Protein AF-A0A2A5WZ94-F1 (afdb_monomer_lite)

Secondary structure (DSSP, 8-state):
-----------------------------GGGGTTPPSS-TTSHHHHHHHHHTTS-HHHHTT-EEESSTT--EEE--SSSEEEEE--TT--SBTTTB-SSTTTT-EEEEEHHHHHHHHHHHTTS-TTTT-SS---EE-TT---

Sequence (143 aa):
MKNFLIMISAIFYMAGCSAPTNNADSGMDMANMSGEPDGPHTSVEWQVWAYSTAAPEFIAGGATVYDGPGGNLLREGTNGWTCLPANPRGMSDPENGWVDAHEAMPACGDAEFFKWVTAYFAGTEPGVEMEKDGYAWMLHGDM

pLDDT: mean 84.84, std 18.86, range [42.84, 98.81]

Structure (mmCIF, N/CA/C/O backbone):
data_AF-A0A2A5WZ94-F1
#
_entry.id   AF-A0A2A5WZ94-F1
#
loop_
_atom_site.group_PDB
_atom_site.id
_atom_site.type_symbol
_atom_site.label_atom_id
_atom_site.label_alt_id
_atom_site.label_comp_id
_atom_site.label_asym_id
_atom_site.label_entity_id
_atom_site.label_seq_id
_atom_site.pdbx_PDB_ins_code
_atom_site.Cartn_x
_atom_site.Cartn_y
_atom_site.Cartn_z
_atom_site.occupancy
_atom_site.B_iso_or_equiv
_atom_site.auth_seq_id
_atom_site.auth_comp_id
_atom_site.auth_asym_id
_atom_site.auth_atom_id
_atom_site.pdbx_PDB_model_num
ATOM 1 N N . MET A 1 1 ? 43.392 -45.205 47.693 1.00 47.16 1 MET A N 1
ATOM 2 C CA . MET A 1 1 ? 43.913 -44.972 46.328 1.00 47.16 1 MET A CA 1
ATOM 3 C C . MET A 1 1 ? 42.777 -44.407 45.490 1.00 47.16 1 MET A C 1
ATOM 5 O O . MET A 1 1 ? 42.001 -45.153 44.919 1.00 47.16 1 MET A O 1
ATOM 9 N N . LYS A 1 2 ? 42.564 -43.096 45.568 1.00 52.91 2 LYS A N 1
ATOM 10 C CA . LYS A 1 2 ? 41.376 -42.415 45.039 1.00 52.91 2 LYS A CA 1
ATOM 11 C C . LYS A 1 2 ? 41.872 -41.073 44.513 1.00 52.91 2 LYS A C 1
ATOM 13 O O . LYS A 1 2 ? 41.670 -40.082 45.182 1.00 52.91 2 LYS A O 1
ATOM 18 N N . ASN A 1 3 ? 42.737 -41.134 43.494 1.00 50.44 3 ASN A N 1
ATOM 19 C CA . ASN A 1 3 ? 43.380 -40.010 42.790 1.00 50.44 3 ASN A CA 1
ATOM 20 C C . ASN A 1 3 ? 44.271 -40.540 41.645 1.00 50.44 3 ASN A C 1
ATOM 22 O O . ASN A 1 3 ? 45.448 -40.210 41.550 1.00 50.44 3 ASN A O 1
ATOM 26 N N . PHE A 1 4 ? 43.744 -41.416 40.790 1.00 53.50 4 PHE A N 1
ATOM 27 C CA . PHE A 1 4 ? 44.436 -41.766 39.550 1.00 53.50 4 PHE A CA 1
ATOM 28 C C . PHE A 1 4 ? 43.399 -42.093 38.481 1.00 53.50 4 PHE A C 1
ATOM 30 O O . PHE A 1 4 ? 42.482 -42.860 38.756 1.00 53.50 4 PHE A O 1
ATOM 37 N N . LEU A 1 5 ? 43.578 -41.507 37.297 1.00 46.25 5 LEU A N 1
ATOM 38 C CA . LEU A 1 5 ? 42.772 -41.656 36.075 1.00 46.25 5 LEU A CA 1
ATOM 39 C C . LEU A 1 5 ? 41.623 -40.650 35.898 1.00 46.25 5 LEU A C 1
ATOM 41 O O . LEU A 1 5 ? 40.519 -40.966 35.472 1.00 46.25 5 LEU A O 1
ATOM 45 N N . ILE A 1 6 ? 41.972 -39.381 36.111 1.00 53.41 6 ILE A N 1
ATOM 46 C CA . ILE A 1 6 ? 41.640 -38.311 35.162 1.00 53.41 6 ILE A CA 1
ATOM 47 C C . ILE A 1 6 ? 42.228 -38.731 33.801 1.00 53.41 6 ILE A C 1
ATOM 49 O O . ILE A 1 6 ? 43.447 -38.717 33.682 1.00 53.41 6 ILE A O 1
ATOM 53 N N . MET A 1 7 ? 41.405 -39.183 32.843 1.00 52.00 7 MET A N 1
ATOM 54 C CA . MET A 1 7 ? 41.675 -39.258 31.383 1.00 52.00 7 MET A CA 1
ATOM 55 C C . MET A 1 7 ? 40.650 -40.172 30.687 1.00 52.00 7 MET A C 1
ATOM 57 O O . MET A 1 7 ? 40.951 -41.287 30.281 1.00 52.00 7 MET A O 1
ATOM 61 N N . ILE A 1 8 ? 39.418 -39.695 30.537 1.00 53.62 8 ILE A N 1
ATOM 62 C CA . ILE A 1 8 ? 38.523 -40.114 29.445 1.00 53.62 8 ILE A CA 1
ATOM 63 C C . ILE A 1 8 ? 37.977 -38.793 28.892 1.00 53.62 8 ILE A C 1
ATOM 65 O O . ILE A 1 8 ? 36.947 -38.298 29.327 1.00 53.62 8 ILE A O 1
ATOM 69 N N . SER A 1 9 ? 38.855 -37.972 28.312 1.00 50.41 9 SER A N 1
ATOM 70 C CA . SER A 1 9 ? 39.079 -37.909 26.864 1.00 50.41 9 SER A CA 1
ATOM 71 C C . SER A 1 9 ? 37.755 -37.852 26.108 1.00 50.41 9 SER A C 1
ATOM 73 O O . SER A 1 9 ? 37.070 -38.849 25.893 1.00 50.41 9 SER A O 1
ATOM 75 N N . ALA A 1 10 ? 37.404 -36.612 25.786 1.00 56.78 10 ALA A N 1
ATOM 76 C CA . ALA A 1 10 ? 36.284 -36.215 24.971 1.00 56.78 10 ALA A CA 1
ATOM 77 C C . ALA A 1 10 ? 36.400 -36.813 23.565 1.00 56.78 10 ALA A C 1
ATOM 79 O O . ALA A 1 10 ? 37.374 -36.565 22.859 1.00 56.78 10 ALA A O 1
ATOM 80 N N . ILE A 1 11 ? 35.366 -37.534 23.143 1.00 58.06 11 ILE A N 1
ATOM 81 C CA . ILE A 1 11 ? 35.091 -37.794 21.730 1.00 58.06 11 ILE A CA 1
ATOM 82 C C . ILE A 1 11 ? 33.617 -37.444 21.519 1.00 58.06 11 ILE A C 1
ATOM 84 O O . ILE A 1 11 ? 32.734 -38.298 21.525 1.00 58.06 11 ILE A O 1
ATOM 88 N N . PHE A 1 12 ? 33.347 -36.142 21.406 1.00 53.72 12 PHE A N 1
ATOM 89 C CA . PHE A 1 12 ? 32.120 -35.654 20.788 1.00 53.72 12 PHE A CA 1
ATOM 90 C C . PHE A 1 12 ? 32.279 -35.861 19.279 1.00 53.72 12 PHE A C 1
ATOM 92 O O . PHE A 1 12 ? 33.089 -35.197 18.634 1.00 53.72 12 PHE A O 1
ATOM 99 N N . TYR A 1 13 ? 31.541 -36.826 18.732 1.00 47.88 13 TYR A N 1
ATOM 100 C CA . TYR A 1 13 ? 31.427 -37.037 17.294 1.00 47.88 13 TYR A CA 1
ATOM 101 C C . TYR A 1 13 ? 30.707 -35.835 16.673 1.00 47.88 13 TYR A C 1
ATOM 103 O O . TYR A 1 13 ? 29.482 -35.739 16.706 1.00 47.88 13 TYR A O 1
ATOM 111 N N . MET A 1 14 ? 31.478 -34.910 16.103 1.00 58.41 14 MET A N 1
ATOM 112 C CA . MET A 1 14 ? 30.976 -33.919 15.156 1.00 58.41 14 MET A CA 1
ATOM 113 C C . MET A 1 14 ? 30.646 -34.649 13.851 1.00 58.41 14 MET A C 1
ATOM 115 O O . MET A 1 14 ? 31.506 -34.817 12.989 1.00 58.41 14 MET A O 1
ATOM 119 N N . ALA A 1 15 ? 29.401 -35.100 13.705 1.00 57.06 15 ALA A N 1
ATOM 120 C CA . ALA A 1 15 ? 28.843 -35.428 12.399 1.00 57.06 15 ALA A CA 1
ATOM 121 C C . ALA A 1 15 ? 28.565 -34.109 11.661 1.00 57.06 15 ALA A C 1
ATOM 123 O O . ALA A 1 15 ? 27.447 -33.600 11.652 1.00 57.06 15 ALA A O 1
ATOM 124 N N . GLY A 1 16 ? 29.619 -33.509 11.106 1.00 51.50 16 GLY A N 1
ATOM 125 C CA . GLY A 1 16 ? 29.474 -32.435 10.133 1.00 51.50 16 GLY A CA 1
ATOM 126 C C . GLY A 1 16 ? 28.897 -33.013 8.845 1.00 51.50 16 GLY A C 1
ATOM 127 O O . GLY A 1 16 ? 29.461 -33.951 8.283 1.00 51.50 16 GLY A O 1
ATOM 128 N N . CYS A 1 17 ? 27.778 -32.463 8.374 1.00 52.97 17 CYS A N 1
ATOM 129 C CA . CYS A 1 17 ? 27.315 -32.696 7.013 1.00 52.97 17 CYS A CA 1
ATOM 130 C C . CYS A 1 17 ? 28.379 -32.163 6.046 1.00 52.97 17 CYS A C 1
ATOM 132 O O . CYS A 1 17 ? 28.538 -30.953 5.896 1.00 52.97 17 CYS A O 1
ATOM 134 N N . SER A 1 18 ? 29.106 -33.054 5.377 1.00 59.88 18 SER A N 1
ATOM 135 C CA . SER A 1 18 ? 29.835 -32.708 4.162 1.00 59.88 18 SER A CA 1
ATOM 136 C C . SER A 1 18 ? 28.811 -32.398 3.072 1.00 59.88 18 SER A C 1
ATOM 138 O O . SER A 1 18 ? 28.268 -33.312 2.451 1.00 59.88 18 SER A O 1
ATOM 140 N N . ALA A 1 19 ? 28.517 -31.112 2.873 1.00 55.94 19 ALA A N 1
ATOM 141 C CA . ALA A 1 19 ? 27.847 -30.647 1.668 1.00 55.94 19 ALA A CA 1
ATOM 142 C C . ALA A 1 19 ? 28.745 -30.982 0.459 1.00 55.94 19 ALA A C 1
ATOM 144 O O . ALA A 1 19 ? 29.945 -30.692 0.502 1.00 55.94 19 ALA A O 1
ATOM 145 N N . PRO A 1 20 ? 28.220 -31.620 -0.599 1.00 51.78 20 PRO A N 1
ATOM 146 C CA . PRO A 1 20 ? 29.003 -31.894 -1.793 1.00 51.78 20 PRO A CA 1
ATOM 147 C C . PRO A 1 20 ? 29.362 -30.574 -2.485 1.00 51.78 20 PRO A C 1
ATOM 149 O O . PRO A 1 20 ? 28.491 -29.836 -2.937 1.00 51.78 20 PRO A O 1
ATOM 152 N N . THR A 1 21 ? 30.659 -30.287 -2.591 1.00 52.03 21 THR A N 1
ATOM 153 C CA . THR A 1 21 ? 31.198 -29.201 -3.415 1.00 52.03 21 THR A CA 1
ATOM 154 C C . THR A 1 21 ? 31.191 -29.633 -4.877 1.00 52.03 21 THR A C 1
ATOM 156 O O . THR A 1 21 ? 32.227 -29.985 -5.442 1.00 52.03 21 THR A O 1
ATOM 159 N N . ASN A 1 22 ? 30.013 -29.633 -5.489 1.00 52.94 22 ASN A N 1
ATOM 160 C CA . ASN A 1 22 ? 29.902 -29.678 -6.936 1.00 52.94 22 ASN A CA 1
ATOM 161 C C . ASN A 1 22 ? 29.624 -28.252 -7.397 1.00 52.94 22 ASN A C 1
ATOM 163 O O . ASN A 1 22 ? 28.488 -27.790 -7.359 1.00 52.94 22 ASN A O 1
ATOM 167 N N . ASN A 1 23 ? 30.691 -27.563 -7.808 1.00 55.22 23 ASN A N 1
ATOM 168 C CA . ASN A 1 23 ? 30.594 -26.367 -8.632 1.00 55.22 23 ASN A CA 1
ATOM 169 C C . ASN A 1 23 ? 29.958 -26.772 -9.965 1.00 55.22 23 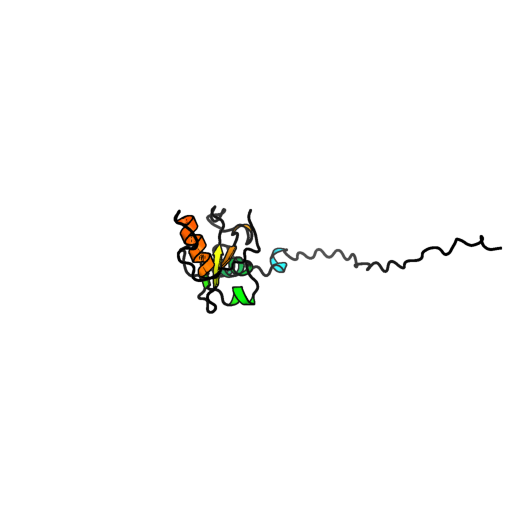ASN A C 1
ATOM 171 O O . ASN A 1 23 ? 30.650 -27.143 -10.912 1.00 55.22 23 ASN A O 1
ATOM 175 N N . ALA A 1 24 ? 28.634 -26.735 -10.013 1.00 46.03 24 ALA A N 1
ATOM 176 C CA . ALA A 1 24 ? 27.937 -26.356 -11.218 1.00 46.03 24 ALA A CA 1
ATOM 177 C C . ALA A 1 24 ? 27.628 -24.873 -11.047 1.00 46.03 24 ALA A C 1
ATOM 179 O O . ALA A 1 24 ? 27.002 -24.473 -10.069 1.00 46.03 24 ALA A O 1
ATOM 180 N N . ASP A 1 25 ? 28.130 -24.084 -11.985 1.00 52.31 25 ASP A N 1
ATOM 181 C CA . ASP A 1 25 ? 27.633 -22.761 -12.323 1.00 52.31 25 ASP A CA 1
ATOM 182 C C . ASP A 1 25 ? 26.137 -22.892 -12.650 1.00 52.31 25 ASP A C 1
ATOM 184 O O . ASP A 1 25 ? 25.725 -23.052 -13.797 1.00 52.31 25 ASP A O 1
ATOM 188 N N . SER A 1 26 ? 25.308 -22.990 -11.612 1.00 47.31 26 SER A N 1
ATOM 189 C CA . SER A 1 26 ? 23.879 -22.813 -11.743 1.00 47.31 26 SER A CA 1
ATOM 190 C C . SER A 1 26 ? 23.687 -21.313 -11.808 1.00 47.31 26 SER A C 1
ATOM 192 O O . SER A 1 26 ? 23.570 -20.665 -10.768 1.00 47.31 26 SER A O 1
ATOM 194 N N . GLY A 1 27 ? 23.644 -20.779 -13.026 1.00 49.72 27 GLY A N 1
ATOM 195 C CA . GLY A 1 27 ? 22.975 -19.519 -13.334 1.00 49.72 27 GLY A CA 1
ATOM 196 C C . GLY A 1 27 ? 21.482 -19.602 -12.996 1.00 49.72 27 GLY A C 1
ATOM 197 O O . GLY A 1 27 ? 20.633 -19.435 -13.862 1.00 49.72 27 GLY A O 1
ATOM 198 N N . MET A 1 28 ? 21.159 -19.942 -11.746 1.00 42.84 28 MET A N 1
ATOM 199 C CA . MET A 1 28 ? 19.892 -19.609 -11.133 1.00 42.84 28 MET A CA 1
ATOM 200 C C . MET A 1 28 ? 19.996 -18.131 -10.828 1.00 42.84 28 MET A C 1
ATOM 202 O O . MET A 1 28 ? 20.640 -17.719 -9.864 1.00 42.84 28 MET A O 1
ATOM 206 N N . ASP A 1 29 ? 19.405 -17.361 -11.727 1.00 45.88 29 ASP A N 1
ATOM 207 C CA . ASP A 1 29 ? 19.068 -15.975 -11.497 1.00 45.88 29 ASP A CA 1
ATOM 208 C C . ASP A 1 29 ? 18.438 -15.859 -10.102 1.00 45.88 29 ASP A C 1
ATOM 210 O O . ASP A 1 29 ? 17.458 -16.546 -9.798 1.00 45.88 29 ASP A O 1
ATOM 214 N N . MET A 1 30 ? 19.040 -15.061 -9.220 1.00 47.28 30 MET A N 1
ATOM 215 C CA . MET A 1 30 ? 18.562 -14.887 -7.842 1.00 47.28 30 MET A CA 1
ATOM 216 C C . MET A 1 30 ? 17.132 -14.315 -7.819 1.00 47.28 30 MET A C 1
ATOM 218 O O . MET A 1 30 ? 16.424 -14.502 -6.831 1.00 47.28 30 MET A O 1
ATOM 222 N N . ALA A 1 31 ? 16.695 -13.705 -8.929 1.00 48.91 31 ALA A N 1
ATOM 223 C CA . ALA A 1 31 ? 15.320 -13.282 -9.186 1.00 48.91 31 ALA A CA 1
ATOM 224 C C . ALA A 1 31 ? 14.310 -14.450 -9.197 1.00 48.91 31 ALA A C 1
ATOM 226 O O . ALA A 1 31 ? 13.158 -14.283 -8.823 1.00 48.91 31 ALA A O 1
ATOM 227 N N . ASN A 1 32 ? 14.725 -15.672 -9.547 1.00 48.00 32 ASN A N 1
ATOM 228 C CA . ASN A 1 32 ? 13.805 -16.811 -9.666 1.00 48.00 32 ASN A CA 1
ATOM 229 C C . ASN A 1 32 ? 13.619 -17.592 -8.344 1.00 48.00 32 ASN A C 1
ATOM 231 O O . ASN A 1 32 ? 12.844 -18.545 -8.279 1.00 48.00 32 ASN A O 1
ATOM 235 N N . MET A 1 33 ? 14.323 -17.218 -7.265 1.00 53.84 33 MET A N 1
ATOM 236 C CA . MET A 1 33 ? 14.105 -17.803 -5.928 1.00 53.84 33 MET A CA 1
ATOM 237 C C . MET A 1 33 ? 13.103 -17.008 -5.075 1.00 53.84 33 MET A C 1
ATOM 239 O O . MET A 1 33 ? 12.601 -17.548 -4.089 1.00 53.84 33 MET A O 1
ATOM 243 N N . SER A 1 34 ? 12.809 -15.751 -5.431 1.00 67.06 34 SER A N 1
ATOM 244 C CA . SER A 1 34 ? 11.880 -14.866 -4.704 1.00 67.06 34 SER A CA 1
ATOM 245 C C . SER A 1 34 ? 10.412 -15.067 -5.099 1.00 67.06 34 SER A C 1
ATOM 247 O O . SER A 1 34 ? 9.520 -14.624 -4.377 1.00 67.06 34 SER A O 1
ATOM 249 N N . GLY A 1 35 ? 10.150 -15.746 -6.223 1.00 85.94 35 GLY A N 1
ATOM 250 C CA . GLY A 1 35 ? 8.812 -15.840 -6.811 1.00 85.94 35 GLY A CA 1
ATOM 251 C C . GLY A 1 35 ? 8.349 -14.537 -7.468 1.00 85.94 35 GLY A C 1
ATOM 252 O O . GLY A 1 35 ? 7.145 -14.350 -7.631 1.00 85.94 35 GLY A O 1
ATOM 253 N N . GLU A 1 36 ? 9.285 -13.644 -7.794 1.00 94.00 36 GLU A N 1
ATOM 254 C CA . GLU A 1 36 ? 9.043 -12.402 -8.525 1.00 94.00 36 GLU A CA 1
ATOM 255 C C . GLU A 1 36 ? 8.582 -12.677 -9.965 1.00 94.00 36 GLU A C 1
ATOM 257 O O . GLU A 1 36 ? 9.177 -13.522 -10.638 1.00 94.00 36 GLU A O 1
ATOM 262 N N . PRO A 1 37 ? 7.513 -12.017 -10.446 1.00 94.56 37 PRO A N 1
ATOM 263 C CA . PRO A 1 37 ? 7.048 -12.177 -11.816 1.00 94.56 37 PRO A CA 1
ATOM 264 C C . PRO A 1 37 ? 7.958 -11.445 -12.808 1.00 94.56 37 PRO A C 1
ATOM 266 O O . PRO A 1 37 ? 8.458 -10.355 -12.533 1.00 94.56 37 PRO A O 1
ATOM 269 N N . ASP A 1 38 ? 8.100 -12.017 -14.003 1.00 91.12 38 ASP A N 1
ATOM 270 C CA . ASP A 1 38 ? 8.803 -11.376 -15.113 1.00 91.12 38 ASP A CA 1
ATOM 271 C C . ASP A 1 38 ? 8.058 -10.113 -15.583 1.00 91.12 38 ASP A C 1
ATOM 273 O O . ASP A 1 38 ? 6.837 -10.115 -15.751 1.00 91.12 38 ASP A O 1
ATOM 277 N N . GLY A 1 39 ? 8.797 -9.048 -15.903 1.00 88.38 39 GLY A N 1
ATOM 278 C CA . GLY A 1 39 ? 8.245 -7.845 -16.533 1.00 88.38 39 GLY A CA 1
ATOM 279 C C . GLY A 1 39 ? 8.657 -6.545 -15.843 1.00 88.38 39 GLY A C 1
ATOM 280 O O . GLY A 1 39 ? 9.473 -6.553 -14.927 1.00 88.38 39 GLY A O 1
ATOM 281 N N . PRO A 1 40 ? 8.135 -5.393 -16.303 1.00 93.12 40 PRO A N 1
ATOM 282 C CA . PRO A 1 40 ? 8.483 -4.107 -15.714 1.00 93.12 40 PRO A CA 1
ATOM 283 C C . PRO A 1 40 ? 7.816 -3.932 -14.345 1.00 93.12 40 PRO A C 1
ATOM 285 O O . PRO A 1 40 ? 6.666 -4.336 -14.150 1.00 93.12 40 PRO A O 1
ATOM 288 N N . HIS A 1 41 ? 8.482 -3.236 -13.423 1.00 95.62 41 HIS A N 1
ATOM 289 C CA . HIS A 1 41 ? 7.961 -2.979 -12.071 1.00 95.62 41 HIS A CA 1
ATOM 290 C C . HIS A 1 41 ? 6.844 -1.913 -12.060 1.00 95.62 41 HIS A C 1
ATOM 292 O O . HIS A 1 41 ? 6.208 -1.631 -11.041 1.00 95.62 41 HIS A O 1
ATOM 298 N N . THR A 1 42 ? 6.548 -1.341 -13.229 1.00 94.44 42 THR A N 1
ATOM 299 C CA . THR A 1 42 ? 5.348 -0.541 -13.508 1.00 94.44 42 THR A CA 1
ATOM 300 C C . THR A 1 42 ? 4.130 -1.387 -13.887 1.00 94.44 42 THR A C 1
ATOM 302 O O . THR A 1 42 ? 3.026 -0.853 -13.986 1.00 94.44 42 THR A O 1
ATOM 305 N N . SER A 1 43 ? 4.293 -2.693 -14.123 1.00 95.94 43 SER A N 1
ATOM 306 C CA . SER A 1 43 ? 3.179 -3.572 -14.482 1.00 95.94 43 SER A CA 1
ATOM 307 C C . SER A 1 43 ? 2.268 -3.861 -13.289 1.00 95.94 43 SER A C 1
ATOM 309 O O . SER A 1 43 ? 2.715 -3.986 -12.150 1.00 95.94 43 SER A O 1
ATOM 311 N N . VAL A 1 44 ? 0.974 -4.041 -13.573 1.00 97.31 44 VAL A N 1
ATOM 312 C CA . VAL A 1 44 ? -0.028 -4.437 -12.570 1.00 97.31 44 VAL A CA 1
ATOM 313 C C . VAL A 1 44 ? 0.360 -5.754 -11.896 1.00 97.31 44 VAL A C 1
ATOM 315 O O . VAL A 1 44 ? 0.221 -5.882 -10.687 1.00 97.31 44 VAL A O 1
ATOM 318 N N . GLU A 1 45 ? 0.857 -6.727 -12.664 1.00 97.62 45 GLU A N 1
ATOM 319 C CA . GLU A 1 45 ? 1.250 -8.041 -12.149 1.00 97.62 45 GLU A CA 1
ATOM 320 C C . GLU A 1 45 ? 2.380 -7.931 -11.123 1.00 97.62 45 GLU A C 1
ATOM 322 O O . GLU A 1 45 ? 2.232 -8.416 -9.997 1.00 97.62 45 GLU A O 1
ATOM 327 N N . TRP A 1 46 ? 3.457 -7.221 -11.473 1.00 97.62 46 TRP A N 1
ATOM 328 C CA . TRP A 1 46 ? 4.576 -7.012 -10.562 1.00 97.62 46 TRP A CA 1
ATOM 329 C C . TRP A 1 46 ? 4.161 -6.215 -9.327 1.00 97.62 46 TRP A C 1
ATOM 331 O O . TRP A 1 46 ? 4.462 -6.620 -8.210 1.00 97.62 46 TRP A O 1
ATOM 341 N N . GLN A 1 47 ? 3.407 -5.126 -9.494 1.00 98.06 47 GLN A N 1
ATOM 342 C CA . GLN A 1 47 ? 2.961 -4.295 -8.371 1.00 98.06 47 GLN A CA 1
ATOM 343 C C . GLN A 1 47 ? 2.048 -5.059 -7.411 1.00 98.06 47 GLN A C 1
ATOM 345 O O . GLN A 1 47 ? 2.217 -4.981 -6.195 1.00 98.06 47 GLN A O 1
ATOM 350 N N . VAL A 1 48 ? 1.107 -5.847 -7.939 1.00 98.44 48 VAL A N 1
ATOM 351 C CA . VAL A 1 48 ? 0.242 -6.693 -7.111 1.00 98.44 48 VAL A CA 1
ATOM 352 C C . VAL A 1 48 ? 1.061 -7.713 -6.335 1.00 98.44 48 VAL A C 1
ATOM 354 O O . VAL A 1 48 ? 0.815 -7.875 -5.137 1.00 98.44 48 VAL A O 1
ATOM 357 N N . TRP A 1 49 ? 2.028 -8.371 -6.977 1.00 97.94 49 TRP A N 1
ATOM 358 C CA . TRP A 1 49 ? 2.947 -9.282 -6.299 1.00 97.94 49 TRP A CA 1
ATOM 359 C C . TRP A 1 49 ? 3.740 -8.553 -5.208 1.00 97.94 49 TRP A C 1
ATOM 361 O O . TRP A 1 49 ? 3.595 -8.882 -4.028 1.00 97.94 49 TRP A O 1
ATOM 371 N N . ALA A 1 50 ? 4.487 -7.512 -5.577 1.00 97.38 50 ALA A N 1
ATOM 372 C CA . ALA A 1 50 ? 5.386 -6.782 -4.694 1.00 97.38 50 ALA A CA 1
ATOM 373 C C . ALA A 1 50 ? 4.647 -6.240 -3.468 1.00 97.38 50 ALA A C 1
ATOM 375 O O . ALA A 1 50 ? 5.071 -6.468 -2.338 1.00 97.38 50 ALA A O 1
ATOM 376 N N . TYR A 1 51 ? 3.490 -5.597 -3.645 1.00 98.25 51 TYR A N 1
ATOM 377 C CA . TYR A 1 51 ? 2.768 -5.014 -2.512 1.00 98.25 51 TYR A CA 1
ATOM 378 C C . TYR A 1 51 ? 2.125 -6.076 -1.622 1.00 98.25 51 TYR A C 1
ATOM 380 O O . TYR A 1 51 ? 2.060 -5.901 -0.406 1.00 98.25 51 TYR A O 1
ATOM 388 N N . SER A 1 52 ? 1.710 -7.203 -2.206 1.00 98.00 52 SER A N 1
ATOM 389 C CA . SER A 1 52 ? 1.179 -8.341 -1.450 1.00 98.00 52 SER A CA 1
ATOM 390 C C . SER A 1 52 ? 2.247 -9.002 -0.576 1.00 98.00 52 SER A C 1
ATOM 392 O O . SER A 1 52 ? 1.923 -9.475 0.512 1.00 98.00 52 SER A O 1
ATOM 394 N N . THR A 1 53 ? 3.522 -8.985 -0.983 1.00 96.88 53 THR A N 1
ATOM 395 C CA . THR A 1 53 ? 4.611 -9.590 -0.191 1.00 96.88 53 THR A CA 1
ATOM 396 C C . THR A 1 53 ? 4.843 -8.911 1.171 1.00 96.88 53 THR A C 1
ATOM 398 O O . THR A 1 53 ? 5.536 -9.462 2.025 1.00 96.88 53 THR A O 1
ATOM 401 N N . ALA A 1 54 ? 4.223 -7.752 1.438 1.00 97.12 54 ALA A N 1
ATOM 402 C CA . ALA A 1 54 ? 4.267 -7.103 2.748 1.00 97.12 54 ALA A CA 1
ATOM 403 C C . ALA A 1 54 ? 3.598 -7.916 3.870 1.00 97.12 54 ALA A C 1
ATOM 405 O O . ALA A 1 54 ? 3.945 -7.704 5.034 1.00 97.12 54 ALA A O 1
ATOM 406 N N . ALA A 1 55 ? 2.656 -8.812 3.545 1.00 97.88 55 ALA A N 1
ATOM 407 C CA . ALA A 1 55 ? 1.890 -9.604 4.506 1.00 97.88 55 ALA A CA 1
ATOM 408 C C . ALA A 1 55 ? 1.894 -11.107 4.178 1.00 97.88 55 ALA A C 1
ATOM 410 O O . ALA A 1 55 ? 2.120 -11.503 3.036 1.00 97.88 55 ALA A O 1
ATOM 411 N N . PRO A 1 56 ? 1.582 -11.974 5.160 1.00 96.81 56 PRO A N 1
ATOM 412 C CA . PRO A 1 56 ? 1.350 -13.391 4.901 1.00 96.81 56 PRO A CA 1
ATOM 413 C C . PRO A 1 56 ? 0.204 -13.632 3.908 1.00 96.81 56 PRO A C 1
ATOM 415 O O . PRO A 1 56 ? -0.792 -12.907 3.906 1.00 96.81 56 PRO A O 1
ATOM 418 N N . GLU A 1 57 ? 0.290 -14.728 3.154 1.00 96.44 57 GLU A N 1
ATOM 419 C CA . GLU A 1 57 ? -0.649 -15.065 2.072 1.00 96.44 57 GLU A CA 1
ATOM 420 C C . GLU A 1 57 ? -2.128 -15.075 2.497 1.00 96.44 57 GLU A C 1
ATOM 422 O O . GLU A 1 57 ? -2.992 -14.611 1.762 1.00 96.44 57 GLU A O 1
ATOM 427 N N . PHE A 1 58 ? -2.447 -15.533 3.713 1.00 96.31 58 PHE A N 1
ATOM 428 C CA . PHE A 1 58 ? -3.836 -15.564 4.195 1.00 96.31 58 PHE A CA 1
ATOM 429 C C . PHE A 1 58 ? -4.456 -14.165 4.391 1.00 96.31 58 PHE A C 1
ATOM 431 O O . PHE A 1 58 ? -5.678 -14.048 4.495 1.00 96.31 58 PHE A O 1
ATOM 438 N N . ILE A 1 59 ? -3.630 -13.114 4.447 1.00 98.00 59 ILE A N 1
ATOM 439 C CA . ILE A 1 59 ? -4.049 -11.708 4.410 1.00 98.00 59 ILE A CA 1
ATOM 440 C C . ILE A 1 59 ? -3.910 -11.176 2.988 1.00 98.00 59 ILE A C 1
ATOM 442 O O . ILE A 1 59 ? -4.888 -10.701 2.411 1.00 98.00 59 ILE A O 1
ATOM 446 N N . ALA A 1 60 ? -2.710 -11.268 2.416 1.00 98.00 60 ALA A N 1
ATOM 447 C CA . ALA A 1 60 ? -2.388 -10.609 1.160 1.00 98.00 60 ALA A CA 1
ATOM 448 C C . ALA A 1 60 ? -3.193 -11.158 -0.027 1.00 98.00 60 ALA A C 1
ATOM 450 O O . ALA A 1 60 ? -3.666 -10.379 -0.852 1.00 98.00 60 ALA A O 1
ATOM 451 N N . GLY A 1 61 ? -3.437 -12.472 -0.079 1.00 98.12 61 GLY A N 1
ATOM 452 C CA . GLY A 1 61 ? -4.156 -13.124 -1.178 1.00 98.12 61 GLY A CA 1
ATOM 453 C C . GLY A 1 61 ? -5.614 -12.670 -1.329 1.00 98.12 61 GLY A C 1
ATOM 454 O O . GLY A 1 61 ? -6.174 -12.749 -2.420 1.00 98.12 61 GLY A O 1
ATOM 455 N N . GLY A 1 62 ? -6.225 -12.151 -0.258 1.00 98.31 62 GLY A N 1
ATOM 456 C CA . GLY A 1 62 ? -7.575 -11.575 -0.276 1.00 98.31 62 GLY A CA 1
ATOM 457 C C . GLY A 1 62 ? -7.617 -10.047 -0.211 1.00 98.31 62 GLY A C 1
ATOM 458 O O . GLY A 1 62 ? -8.717 -9.491 -0.197 1.00 98.31 62 GLY A O 1
ATOM 459 N N . ALA A 1 63 ? -6.466 -9.375 -0.136 1.00 98.75 63 ALA A N 1
ATOM 460 C CA . ALA A 1 63 ? -6.393 -7.932 0.043 1.00 98.75 63 ALA A CA 1
ATOM 461 C C . ALA A 1 63 ? -6.655 -7.175 -1.265 1.00 98.75 63 ALA A C 1
ATOM 463 O O . ALA A 1 63 ? -6.243 -7.594 -2.355 1.00 98.75 63 ALA A O 1
ATOM 464 N N . THR A 1 64 ? -7.295 -6.018 -1.127 1.00 98.81 64 THR A N 1
ATOM 465 C CA . THR A 1 64 ? -7.373 -5.010 -2.184 1.00 98.81 64 THR A CA 1
ATOM 466 C C . THR A 1 64 ? -5.980 -4.432 -2.405 1.00 98.81 64 THR A C 1
ATOM 468 O O . THR A 1 64 ? -5.247 -4.220 -1.442 1.00 98.81 64 THR A O 1
ATOM 471 N N . VAL A 1 65 ? -5.595 -4.164 -3.650 1.00 98.81 65 VAL A N 1
ATOM 472 C CA . VAL A 1 65 ? -4.273 -3.601 -3.959 1.00 98.81 65 VAL A CA 1
ATOM 473 C C . VAL A 1 65 ? -4.410 -2.327 -4.780 1.00 98.81 65 VAL A C 1
ATOM 475 O O . VAL A 1 65 ? -5.146 -2.317 -5.768 1.00 98.81 65 VAL A O 1
ATOM 478 N N . TYR A 1 66 ? -3.686 -1.279 -4.383 1.00 98.62 66 TYR A N 1
ATOM 479 C CA . TYR A 1 66 ? -3.600 0.000 -5.095 1.00 98.62 66 TYR A CA 1
ATOM 480 C C . TYR A 1 66 ? -2.162 0.301 -5.529 1.00 98.62 66 TYR A C 1
ATOM 482 O O . TYR A 1 66 ? -1.217 -0.123 -4.865 1.00 98.62 66 TYR A O 1
ATOM 490 N N . ASP A 1 67 ? -2.002 1.077 -6.605 1.00 97.00 67 ASP A N 1
ATOM 491 C CA . ASP A 1 67 ? -0.689 1.551 -7.088 1.00 97.00 67 ASP A CA 1
ATOM 492 C C . ASP A 1 67 ? -0.071 2.665 -6.219 1.00 97.00 67 ASP A C 1
ATOM 494 O O . ASP A 1 67 ? 1.080 3.052 -6.414 1.00 97.00 67 ASP A O 1
ATOM 498 N N . GLY A 1 68 ? -0.810 3.152 -5.220 1.00 95.38 68 GLY A N 1
ATOM 499 C CA . GLY A 1 68 ? -0.349 4.138 -4.251 1.00 95.38 68 GLY A CA 1
ATOM 500 C C . GLY A 1 68 ? -1.464 4.640 -3.328 1.00 95.38 68 GLY A C 1
ATOM 501 O O . GLY A 1 68 ? -2.639 4.304 -3.516 1.00 95.38 68 GLY A O 1
ATOM 502 N N . PRO A 1 69 ? -1.132 5.474 -2.327 1.00 91.06 69 PRO A N 1
ATOM 503 C CA . PRO A 1 69 ? -2.125 6.148 -1.492 1.00 91.06 69 PRO A CA 1
ATOM 504 C C . PRO A 1 69 ? -3.051 7.044 -2.332 1.00 91.06 69 PRO A C 1
ATOM 506 O O . PRO A 1 69 ? -2.616 8.041 -2.902 1.00 91.06 69 PRO A O 1
ATOM 509 N N . GLY A 1 70 ? -4.338 6.688 -2.415 1.00 88.88 70 GLY A N 1
ATOM 510 C CA . GLY A 1 70 ? -5.309 7.384 -3.275 1.00 88.88 70 GLY A CA 1
ATOM 511 C C . GLY A 1 70 ? -5.129 7.121 -4.776 1.00 88.88 70 GLY A C 1
ATOM 512 O O . GLY A 1 70 ? -5.681 7.859 -5.591 1.00 88.88 70 GLY A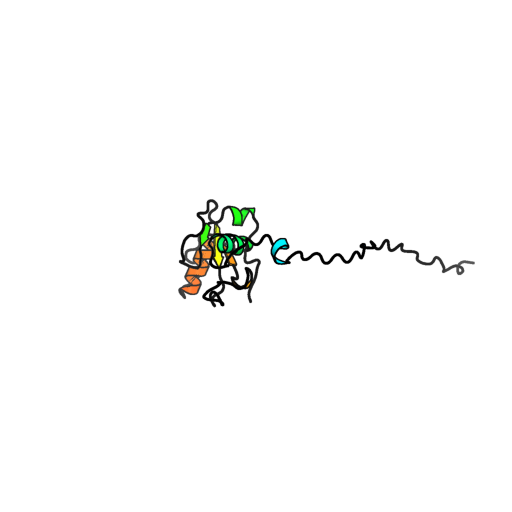 O 1
ATOM 513 N N . GLY A 1 71 ? -4.345 6.101 -5.126 1.00 94.00 71 GLY A N 1
ATOM 514 C CA . GLY A 1 71 ? -4.048 5.701 -6.493 1.00 94.00 71 GLY A CA 1
ATOM 515 C C . GLY A 1 71 ? -5.121 4.820 -7.143 1.00 94.00 71 GLY A C 1
ATOM 516 O O . GLY A 1 71 ? -6.247 4.690 -6.651 1.00 94.00 71 GLY A O 1
ATOM 517 N N . ASN A 1 72 ? -4.776 4.210 -8.274 1.00 97.94 72 ASN A N 1
ATOM 518 C CA . ASN A 1 72 ? -5.667 3.339 -9.028 1.00 97.94 72 ASN A CA 1
ATOM 519 C C . ASN A 1 72 ? -5.766 1.951 -8.396 1.00 97.94 72 ASN A C 1
ATOM 521 O O . ASN A 1 72 ? -4.810 1.418 -7.830 1.00 97.94 72 ASN A O 1
ATOM 525 N N . LEU A 1 73 ? -6.944 1.345 -8.541 1.00 98.56 73 LEU A N 1
ATOM 526 C CA . LEU A 1 73 ? -7.183 -0.035 -8.143 1.00 98.56 73 LEU A CA 1
ATOM 527 C C . LEU A 1 73 ? -6.440 -0.990 -9.087 1.00 98.56 73 LEU A C 1
ATOM 529 O O . LEU A 1 73 ? -6.699 -0.993 -10.290 1.00 98.56 73 LEU A O 1
ATOM 533 N N . LEU A 1 74 ? -5.572 -1.829 -8.524 1.00 98.69 74 LEU A N 1
ATOM 534 C CA . LEU A 1 74 ? -4.841 -2.875 -9.244 1.00 98.69 74 LEU A CA 1
ATOM 535 C C . LEU A 1 74 ? -5.510 -4.245 -9.103 1.00 98.69 74 LEU A C 1
ATOM 537 O O . LEU A 1 74 ? -5.568 -5.017 -10.060 1.00 98.69 74 LEU A O 1
ATOM 541 N N . ARG A 1 75 ? -6.037 -4.544 -7.909 1.00 98.62 75 ARG A N 1
ATOM 542 C CA . ARG A 1 75 ? -6.779 -5.777 -7.618 1.00 98.62 75 ARG A CA 1
ATOM 543 C C . ARG A 1 75 ? -7.890 -5.508 -6.613 1.00 98.62 75 ARG A C 1
ATOM 545 O O . ARG A 1 75 ? -7.635 -4.951 -5.549 1.00 98.62 75 ARG A O 1
ATOM 552 N N . GLU A 1 76 ? -9.104 -5.949 -6.926 1.00 98.62 76 GLU A N 1
ATOM 553 C CA . GLU A 1 76 ? -10.228 -5.934 -5.986 1.00 98.62 76 GLU A CA 1
ATOM 554 C C . GLU A 1 76 ? -10.056 -7.027 -4.919 1.00 98.62 76 GLU A C 1
ATOM 556 O O . GLU A 1 76 ? -9.785 -8.186 -5.242 1.00 98.62 76 GLU A O 1
ATOM 561 N N . GLY A 1 77 ? -10.180 -6.649 -3.645 1.00 98.19 77 GLY A N 1
ATOM 562 C CA . GLY A 1 77 ? -10.062 -7.552 -2.504 1.00 98.19 77 GLY A CA 1
ATOM 563 C C . GLY A 1 77 ? -11.403 -8.059 -1.976 1.00 98.19 77 GLY A C 1
ATOM 564 O O . GLY A 1 77 ? -12.477 -7.624 -2.381 1.00 98.19 77 GLY A O 1
ATOM 565 N N . THR A 1 78 ? -11.335 -8.985 -1.020 1.00 98.44 78 THR A N 1
ATOM 566 C CA . THR A 1 78 ? -12.502 -9.664 -0.427 1.00 98.44 78 THR A CA 1
ATOM 567 C C . THR A 1 78 ? -12.454 -9.780 1.098 1.00 98.44 78 THR A C 1
ATOM 569 O O . THR A 1 78 ? -13.429 -10.228 1.700 1.00 98.44 78 THR A O 1
ATOM 572 N N . ASN A 1 79 ? -11.355 -9.377 1.749 1.00 98.19 79 ASN A N 1
ATOM 573 C CA . ASN A 1 79 ? -11.144 -9.602 3.187 1.00 98.19 79 ASN A CA 1
ATOM 574 C C . ASN A 1 79 ? -10.991 -8.321 4.030 1.00 98.19 79 ASN A C 1
ATOM 576 O O . ASN A 1 79 ? -10.691 -8.412 5.220 1.00 98.19 79 ASN A O 1
ATOM 580 N N . GLY A 1 80 ? -11.192 -7.141 3.435 1.00 97.50 80 GLY A N 1
ATOM 581 C CA . GLY A 1 80 ? -11.120 -5.852 4.134 1.00 97.50 80 GLY A CA 1
ATOM 582 C C . GLY A 1 80 ? -9.705 -5.337 4.424 1.00 97.50 80 GLY A C 1
ATOM 583 O O . GLY A 1 80 ? -9.575 -4.314 5.095 1.00 97.50 80 GLY A O 1
ATOM 584 N N . TRP A 1 81 ? -8.666 -6.012 3.925 1.00 98.62 81 TRP A N 1
ATOM 585 C CA . TRP A 1 81 ? -7.289 -5.522 3.947 1.00 98.62 81 TRP A CA 1
ATOM 586 C C . TRP A 1 81 ? -6.941 -4.801 2.650 1.00 98.62 81 TRP A C 1
ATOM 588 O O . TRP A 1 81 ? -7.463 -5.136 1.583 1.00 98.62 81 TRP A O 1
ATOM 598 N N . THR A 1 82 ? -6.008 -3.859 2.746 1.00 98.62 82 THR A N 1
ATOM 599 C CA . THR A 1 82 ? -5.481 -3.106 1.610 1.00 98.62 82 THR A CA 1
ATOM 600 C C . THR A 1 82 ? -3.959 -3.137 1.616 1.00 98.62 82 THR A C 1
ATOM 602 O O . THR A 1 82 ? -3.361 -2.838 2.646 1.00 98.62 82 THR A O 1
ATOM 605 N N . CYS A 1 83 ? -3.343 -3.447 0.475 1.00 98.56 83 CYS A N 1
ATOM 606 C CA . CYS A 1 83 ? -1.899 -3.387 0.252 1.00 98.56 83 CYS A CA 1
ATOM 607 C C . CYS A 1 83 ? -1.541 -2.288 -0.758 1.00 98.56 83 CYS A C 1
ATOM 609 O O . CYS A 1 83 ? -2.223 -2.134 -1.773 1.00 98.56 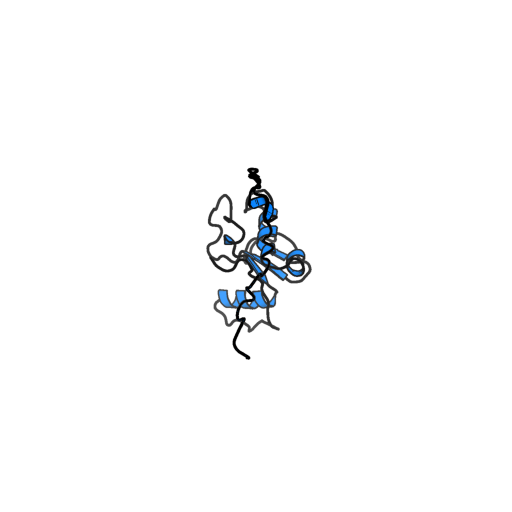83 CYS A O 1
ATOM 611 N N . LEU A 1 84 ? -0.485 -1.521 -0.486 1.00 98.06 84 LEU A N 1
ATOM 612 C CA . LEU A 1 84 ? -0.011 -0.428 -1.347 1.00 98.06 84 LEU A CA 1
ATOM 613 C C . LEU A 1 84 ? 1.467 -0.095 -1.058 1.00 98.06 84 LEU A C 1
ATOM 615 O O . LEU A 1 84 ? 1.957 -0.456 0.018 1.00 98.06 84 LEU A O 1
ATOM 619 N N . PRO A 1 85 ? 2.189 0.589 -1.966 1.00 96.88 85 PRO A N 1
ATOM 620 C CA . PRO A 1 85 ? 3.538 1.071 -1.690 1.00 96.88 85 PRO A CA 1
ATOM 621 C C . PRO A 1 85 ? 3.478 2.243 -0.705 1.00 96.88 85 PRO A C 1
ATOM 623 O O . PRO A 1 85 ? 2.662 3.153 -0.875 1.00 96.88 85 PRO A O 1
ATOM 626 N N . ALA A 1 86 ? 4.337 2.242 0.315 1.00 94.31 86 ALA A N 1
ATOM 627 C CA . ALA A 1 86 ? 4.354 3.291 1.338 1.00 94.31 86 ALA A CA 1
ATOM 628 C C . ALA A 1 86 ? 5.618 4.163 1.307 1.00 94.31 86 ALA A C 1
ATOM 630 O O . ALA A 1 86 ? 5.734 5.077 2.126 1.00 94.31 86 ALA A O 1
ATOM 631 N N . ASN A 1 87 ? 6.546 3.935 0.369 1.00 94.06 87 ASN A N 1
ATOM 632 C CA . ASN A 1 87 ? 7.734 4.778 0.244 1.00 94.06 87 ASN A CA 1
ATOM 633 C C . ASN A 1 87 ? 7.350 6.210 -0.197 1.00 94.06 87 ASN A C 1
ATOM 635 O O . ASN A 1 87 ? 6.887 6.407 -1.327 1.00 94.06 87 ASN A O 1
ATOM 639 N N . PRO A 1 88 ? 7.587 7.240 0.640 1.00 89.50 88 PRO A N 1
ATOM 640 C CA . PRO A 1 88 ? 7.187 8.616 0.342 1.00 89.50 88 PRO A CA 1
ATOM 641 C C . PRO A 1 88 ? 8.026 9.275 -0.763 1.00 89.50 88 PRO A C 1
ATOM 643 O O . PRO A 1 88 ? 7.689 10.371 -1.211 1.00 89.50 88 PRO A O 1
ATOM 646 N N . ARG A 1 89 ? 9.133 8.651 -1.187 1.00 91.56 89 ARG A N 1
ATOM 647 C CA . ARG A 1 89 ? 10.003 9.160 -2.259 1.00 91.56 89 ARG A CA 1
ATOM 648 C C . ARG A 1 89 ? 9.451 8.863 -3.656 1.00 91.56 89 ARG A C 1
ATOM 650 O O . ARG A 1 89 ? 9.869 9.523 -4.603 1.00 91.56 89 ARG A O 1
ATOM 657 N N . GLY A 1 90 ? 8.503 7.929 -3.770 1.00 91.69 90 GLY A N 1
ATOM 658 C CA . GLY A 1 90 ? 8.014 7.430 -5.054 1.00 91.69 90 GLY A CA 1
ATOM 659 C C . GLY A 1 90 ? 9.034 6.540 -5.770 1.00 91.69 90 GLY A C 1
ATOM 660 O O . GLY A 1 90 ? 10.122 6.286 -5.256 1.00 91.69 90 GLY A O 1
ATOM 661 N N . MET A 1 91 ? 8.658 6.066 -6.959 1.00 93.94 91 MET A N 1
ATOM 662 C CA . MET A 1 91 ? 9.519 5.246 -7.815 1.00 93.94 91 MET A CA 1
ATOM 663 C C . MET A 1 91 ? 10.796 6.012 -8.171 1.00 93.94 91 MET A C 1
ATOM 665 O O . MET A 1 91 ? 10.724 7.146 -8.655 1.00 93.94 91 MET A O 1
ATOM 669 N N . SER A 1 92 ? 11.957 5.402 -7.934 1.00 92.81 92 SER A N 1
ATOM 670 C CA . SER A 1 92 ? 13.247 6.030 -8.233 1.00 92.81 92 SER A CA 1
ATOM 671 C C . SER A 1 92 ? 13.583 6.017 -9.724 1.00 92.81 92 SER A C 1
ATOM 673 O O . SER A 1 92 ? 14.318 6.899 -10.179 1.00 92.81 92 SER A O 1
ATOM 675 N N . ASP A 1 93 ? 13.007 5.085 -10.490 1.00 92.06 93 ASP A N 1
ATOM 676 C CA . ASP A 1 93 ? 13.091 5.032 -11.946 1.00 92.06 93 ASP A CA 1
ATOM 677 C C . ASP A 1 93 ? 11.718 5.354 -12.575 1.00 92.06 93 ASP A C 1
ATOM 679 O O . ASP A 1 93 ? 10.802 4.533 -12.542 1.00 92.06 93 ASP A O 1
ATOM 683 N N . PRO A 1 94 ? 11.536 6.543 -13.177 1.00 84.94 94 PRO A N 1
ATOM 684 C CA . PRO A 1 94 ? 10.271 6.914 -13.810 1.00 84.94 94 PRO A CA 1
ATOM 685 C C . PRO A 1 94 ? 9.872 6.053 -15.018 1.00 84.94 94 PRO A C 1
ATOM 687 O O . PRO A 1 94 ? 8.692 6.031 -15.369 1.00 84.94 94 PRO A O 1
ATOM 690 N N . GLU A 1 95 ? 10.825 5.395 -15.688 1.00 87.88 95 GLU A N 1
ATOM 691 C CA . GLU A 1 95 ? 10.546 4.545 -16.852 1.00 87.88 95 GLU A CA 1
ATOM 692 C C . GLU A 1 95 ? 10.269 3.096 -16.432 1.00 87.88 95 GLU A C 1
ATOM 694 O O . GLU A 1 95 ? 9.365 2.462 -16.982 1.00 87.88 95 GLU A O 1
ATOM 699 N N . ASN A 1 96 ? 11.008 2.586 -15.439 1.00 89.88 96 ASN A N 1
ATOM 700 C CA . ASN A 1 96 ? 10.977 1.166 -15.061 1.00 89.88 96 ASN A CA 1
ATOM 701 C C . ASN A 1 96 ? 10.277 0.870 -13.726 1.00 89.88 96 ASN A C 1
ATOM 703 O O . ASN A 1 96 ? 9.877 -0.273 -13.499 1.00 89.88 96 ASN A O 1
ATOM 707 N N . GLY A 1 97 ? 10.032 1.884 -12.897 1.00 93.88 97 GLY A N 1
ATOM 708 C CA . GLY A 1 97 ? 9.296 1.790 -11.641 1.00 93.88 97 GLY A CA 1
ATOM 709 C C . GLY A 1 97 ? 10.198 1.696 -10.409 1.00 93.88 97 GLY A C 1
ATOM 710 O O . GLY A 1 97 ? 11.197 2.401 -10.287 1.00 93.88 97 GLY A O 1
ATOM 711 N N . TRP A 1 98 ? 9.795 0.862 -9.453 1.00 95.31 98 TRP A N 1
ATOM 712 C CA . TRP A 1 98 ? 10.608 0.544 -8.277 1.00 95.31 98 TRP A CA 1
ATOM 713 C C . TRP A 1 98 ? 11.832 -0.283 -8.688 1.00 95.31 98 TRP A C 1
ATOM 715 O O . TRP A 1 98 ? 11.757 -1.033 -9.653 1.00 95.31 98 TRP A O 1
ATOM 725 N N . VAL A 1 99 ? 12.937 -0.206 -7.956 1.00 94.19 99 VAL A N 1
ATOM 726 C CA . VAL A 1 99 ? 14.114 -1.070 -8.142 1.00 94.19 99 VAL A CA 1
ATOM 727 C C . VAL A 1 99 ? 13.796 -2.499 -7.717 1.00 94.19 99 VAL A C 1
ATOM 729 O O . VAL A 1 99 ? 14.172 -3.438 -8.408 1.00 94.19 99 VAL A O 1
ATOM 732 N N . ASP A 1 100 ? 13.082 -2.656 -6.604 1.00 94.19 100 ASP A N 1
ATOM 733 C CA . ASP A 1 100 ? 12.628 -3.933 -6.063 1.00 94.19 100 ASP A CA 1
ATOM 734 C C . ASP A 1 100 ? 11.431 -3.725 -5.109 1.00 94.19 100 ASP A C 1
ATOM 736 O O . ASP A 1 100 ? 10.975 -2.600 -4.867 1.00 94.19 100 ASP A O 1
ATOM 740 N N . ALA A 1 101 ? 10.891 -4.819 -4.564 1.00 95.06 101 ALA A N 1
ATOM 741 C CA . ALA A 1 101 ? 9.784 -4.760 -3.609 1.00 95.06 101 ALA A CA 1
ATOM 742 C C . ALA A 1 101 ? 10.159 -4.066 -2.285 1.00 95.06 101 ALA A C 1
ATOM 744 O O . ALA A 1 101 ? 9.282 -3.497 -1.633 1.00 95.06 101 ALA A O 1
ATOM 745 N N . HIS A 1 102 ? 11.435 -4.084 -1.884 1.00 94.88 102 HIS A N 1
ATOM 746 C CA . HIS A 1 102 ? 11.885 -3.415 -0.666 1.00 94.88 102 HIS A CA 1
ATOM 747 C C . HIS A 1 102 ? 11.868 -1.894 -0.834 1.00 94.88 102 HIS A C 1
ATOM 749 O O . HIS A 1 102 ? 11.365 -1.199 0.050 1.00 94.88 102 HIS A O 1
ATOM 755 N N . GLU A 1 103 ? 12.279 -1.383 -1.997 1.00 95.69 103 GLU A N 1
ATOM 756 C CA . GLU A 1 103 ? 12.197 0.041 -2.314 1.00 95.69 103 GLU A CA 1
ATOM 757 C C . GLU A 1 103 ? 10.761 0.562 -2.275 1.00 95.69 103 GLU A C 1
ATOM 759 O O . GLU A 1 103 ? 10.523 1.665 -1.788 1.00 95.69 103 GLU A O 1
ATOM 764 N N . ALA A 1 104 ? 9.780 -0.226 -2.712 1.00 95.75 104 ALA A N 1
ATOM 765 C CA . ALA A 1 104 ? 8.377 0.176 -2.623 1.00 95.75 104 ALA A CA 1
ATOM 766 C C . ALA A 1 104 ? 7.881 0.360 -1.171 1.00 95.75 104 ALA A C 1
ATOM 768 O O . ALA A 1 104 ? 6.838 0.991 -0.957 1.00 95.75 104 ALA A O 1
ATOM 769 N N . MET A 1 105 ? 8.609 -0.184 -0.183 1.00 96.31 105 MET A N 1
ATOM 770 C CA . MET A 1 105 ? 8.251 -0.228 1.239 1.00 96.31 105 MET A CA 1
ATOM 771 C C . MET A 1 105 ? 6.764 -0.562 1.451 1.00 96.31 105 MET A C 1
ATOM 773 O O . MET A 1 105 ? 6.034 0.230 2.051 1.00 96.31 105 MET A O 1
ATOM 777 N N . PRO A 1 106 ? 6.239 -1.664 0.886 1.00 96.88 106 PRO A N 1
ATOM 778 C CA . PRO A 1 106 ? 4.807 -1.866 0.867 1.00 96.88 106 PRO A CA 1
ATOM 779 C C . PRO A 1 106 ? 4.254 -2.144 2.259 1.00 96.88 106 PRO A C 1
ATOM 781 O O . PRO A 1 106 ? 4.879 -2.807 3.094 1.00 96.88 106 PRO A O 1
ATOM 784 N N . ALA A 1 107 ? 3.036 -1.659 2.466 1.00 97.06 107 ALA A N 1
ATOM 785 C CA . ALA A 1 107 ? 2.253 -1.883 3.663 1.00 97.06 107 ALA A CA 1
ATOM 786 C C . ALA A 1 107 ? 0.935 -2.558 3.289 1.00 97.06 107 ALA A C 1
ATOM 788 O O . ALA A 1 107 ? 0.236 -2.094 2.387 1.00 97.06 107 ALA A O 1
ATOM 789 N N . CYS A 1 108 ? 0.574 -3.609 4.022 1.00 98.25 108 CYS A N 1
ATOM 790 C CA . CYS A 1 108 ? -0.772 -4.169 4.024 1.00 98.25 108 CYS A CA 1
ATOM 791 C C . CYS A 1 108 ? -1.435 -3.855 5.363 1.00 98.25 108 CYS A C 1
ATOM 793 O O . CYS A 1 108 ? -0.974 -4.341 6.395 1.00 98.25 108 CYS A O 1
ATOM 795 N N . GLY A 1 109 ? -2.509 -3.073 5.360 1.00 98.06 109 GLY A N 1
ATOM 796 C CA . GLY A 1 109 ? -3.220 -2.658 6.569 1.00 98.06 109 GLY A CA 1
ATOM 797 C C . GLY A 1 109 ? -4.719 -2.901 6.489 1.00 98.06 109 GLY A C 1
ATOM 798 O O . GLY A 1 109 ? -5.291 -2.990 5.400 1.00 98.06 109 GLY A O 1
ATOM 799 N N . ASP A 1 110 ? -5.359 -3.009 7.648 1.00 98.19 110 ASP A N 1
ATOM 800 C CA . ASP A 1 110 ? -6.815 -2.967 7.730 1.00 98.19 110 ASP A CA 1
ATOM 801 C C . ASP A 1 110 ? -7.356 -1.528 7.624 1.00 98.19 110 ASP A C 1
ATOM 803 O O . ASP A 1 110 ? -6.616 -0.540 7.587 1.00 98.19 110 ASP A O 1
ATOM 807 N N . ALA A 1 111 ? -8.682 -1.402 7.560 1.00 96.75 111 ALA A N 1
ATOM 808 C CA . ALA A 1 111 ? -9.344 -0.108 7.432 1.00 96.75 111 ALA A CA 1
ATOM 809 C C . ALA A 1 111 ? -9.044 0.855 8.597 1.00 96.75 111 ALA A C 1
ATOM 811 O O . ALA A 1 111 ? -8.956 2.062 8.376 1.00 96.75 111 ALA A O 1
ATOM 812 N N . GLU A 1 112 ? -8.873 0.355 9.823 1.00 98.00 112 GLU A N 1
ATOM 813 C CA . GLU A 1 112 ? -8.631 1.201 10.997 1.00 98.00 112 GLU A CA 1
ATOM 814 C C . GLU A 1 112 ? -7.207 1.759 10.991 1.00 98.00 112 GLU A C 1
ATOM 816 O O . GLU A 1 112 ? -7.004 2.940 11.283 1.00 98.00 112 GLU A O 1
ATOM 821 N N . PHE A 1 113 ? -6.230 0.956 10.559 1.00 97.00 113 PHE A N 1
ATOM 822 C CA . PHE A 1 113 ? -4.874 1.432 10.305 1.00 97.00 113 PHE A CA 1
ATOM 823 C C . PHE A 1 113 ? -4.875 2.582 9.291 1.00 97.00 113 PHE A C 1
ATOM 825 O O . PHE A 1 113 ? -4.266 3.625 9.535 1.00 97.00 113 PHE A O 1
ATOM 832 N N . PHE A 1 114 ? -5.604 2.446 8.180 1.00 95.94 114 PHE A N 1
ATOM 833 C CA . PHE A 1 114 ? -5.636 3.508 7.175 1.00 95.94 114 PHE A CA 1
ATOM 834 C C . PHE A 1 114 ? -6.364 4.772 7.642 1.00 95.94 114 PHE A C 1
ATOM 836 O O . PHE A 1 114 ? -5.925 5.861 7.280 1.00 95.94 114 PHE A O 1
ATOM 843 N N . LYS A 1 115 ? -7.383 4.681 8.511 1.00 96.75 115 LYS A N 1
ATOM 844 C CA . LYS A 1 115 ? -7.959 5.873 9.169 1.00 96.75 115 LYS A CA 1
ATOM 845 C C . LYS A 1 115 ? -6.899 6.641 9.963 1.00 96.75 115 LYS A C 1
ATOM 847 O O . LYS A 1 115 ? -6.819 7.866 9.856 1.00 96.75 115 LYS A O 1
ATOM 852 N N . TRP A 1 116 ? -6.065 5.928 10.724 1.00 96.75 116 TRP A N 1
ATOM 853 C CA . TRP A 1 116 ? -4.958 6.533 11.466 1.00 96.75 116 TRP A CA 1
ATOM 854 C C . TRP A 1 116 ? -3.958 7.217 10.529 1.00 96.75 116 TRP A C 1
ATOM 856 O O . TRP A 1 116 ? -3.628 8.388 10.724 1.00 96.75 116 TRP A O 1
ATOM 866 N N . VAL A 1 117 ? -3.520 6.507 9.483 1.00 93.75 117 VAL A N 1
ATOM 867 C CA . VAL A 1 117 ? -2.553 7.010 8.493 1.00 93.75 117 VAL A CA 1
ATOM 868 C C . VAL A 1 117 ? -3.084 8.264 7.802 1.00 93.75 117 VAL A C 1
ATOM 870 O O . VAL A 1 117 ? -2.374 9.266 7.709 1.00 93.75 117 VAL A O 1
ATOM 873 N N . THR A 1 118 ? -4.342 8.249 7.359 1.00 93.19 118 THR A N 1
ATOM 874 C CA . THR A 1 118 ? -4.979 9.410 6.732 1.00 93.19 118 THR A CA 1
ATOM 875 C C . THR A 1 118 ? -5.013 10.609 7.675 1.00 93.19 118 THR A C 1
ATOM 877 O O . THR A 1 118 ? -4.633 11.705 7.263 1.00 93.19 118 THR A O 1
ATOM 880 N N . ALA A 1 119 ? -5.406 10.420 8.938 1.00 95.75 119 ALA A N 1
ATOM 881 C CA . ALA A 1 119 ? -5.447 11.506 9.915 1.00 95.75 119 ALA A CA 1
ATOM 882 C C . ALA A 1 119 ? -4.054 12.100 10.186 1.00 95.75 119 ALA A C 1
ATOM 884 O O . ALA A 1 119 ? -3.914 13.327 10.231 1.00 95.75 119 ALA A O 1
ATOM 885 N N . TYR A 1 120 ? -3.031 11.242 10.294 1.00 93.69 120 TYR A N 1
ATOM 886 C CA . TYR A 1 120 ? -1.637 11.648 10.473 1.00 93.69 120 TYR A CA 1
ATOM 887 C C . TYR A 1 120 ? -1.148 12.525 9.313 1.00 93.69 120 TYR A C 1
ATOM 889 O O . TYR A 1 120 ? -0.674 13.640 9.541 1.00 93.69 120 TYR A O 1
ATOM 897 N N . PHE A 1 121 ? -1.323 12.076 8.066 1.00 90.31 121 PHE A N 1
ATOM 898 C CA . PHE A 1 121 ? -0.907 12.850 6.890 1.00 90.31 121 PHE A CA 1
ATOM 899 C C . PHE A 1 121 ? -1.750 14.111 6.661 1.00 90.31 121 PHE A C 1
ATOM 901 O O . PHE A 1 121 ? -1.250 15.085 6.100 1.00 90.31 121 PHE A O 1
ATOM 908 N N . ALA A 1 122 ? -2.998 14.134 7.134 1.00 93.88 122 ALA A N 1
ATOM 909 C CA . ALA A 1 122 ? -3.835 15.331 7.129 1.00 93.88 122 ALA A CA 1
ATOM 910 C C . ALA A 1 122 ? -3.452 16.356 8.218 1.00 93.88 122 ALA A C 1
ATOM 912 O O . ALA A 1 122 ? -4.004 17.457 8.233 1.00 93.88 122 ALA A O 1
ATOM 913 N N . GLY A 1 123 ? -2.533 16.025 9.136 1.00 95.88 123 GLY A N 1
ATOM 914 C CA . GLY A 1 123 ? -2.171 16.892 10.264 1.00 95.88 123 GLY A CA 1
ATOM 915 C C . GLY A 1 123 ? -3.287 17.036 11.306 1.00 95.88 123 GLY A C 1
ATOM 916 O O . GLY A 1 123 ? -3.335 18.030 12.031 1.00 95.88 123 GLY A O 1
ATOM 917 N N . THR A 1 124 ? -4.196 16.064 11.361 1.00 96.94 124 THR A N 1
ATOM 918 C CA . THR A 1 124 ? -5.303 15.988 12.326 1.00 96.94 124 THR A CA 1
ATOM 919 C C . THR A 1 124 ? -4.992 14.970 13.422 1.00 96.94 124 THR A C 1
ATOM 921 O O . THR A 1 124 ? -4.070 14.174 13.272 1.00 96.94 124 THR A O 1
ATOM 924 N N . GLU A 1 125 ? -5.736 14.993 14.531 1.00 96.81 125 GLU A N 1
ATOM 925 C CA . GLU A 1 125 ? -5.541 14.043 15.633 1.00 96.81 125 GLU A CA 1
ATOM 926 C C . GLU A 1 125 ? -5.834 12.598 15.176 1.00 96.81 125 GLU A C 1
ATOM 928 O O . GLU A 1 125 ? -6.979 12.287 14.831 1.00 96.81 125 GLU A O 1
ATOM 933 N N . PRO A 1 126 ? -4.834 11.693 15.157 1.00 95.69 126 PRO A N 1
ATOM 934 C CA . PRO A 1 126 ? -5.061 10.307 14.771 1.00 95.69 126 PRO A CA 1
ATOM 935 C C . PRO A 1 126 ? -5.86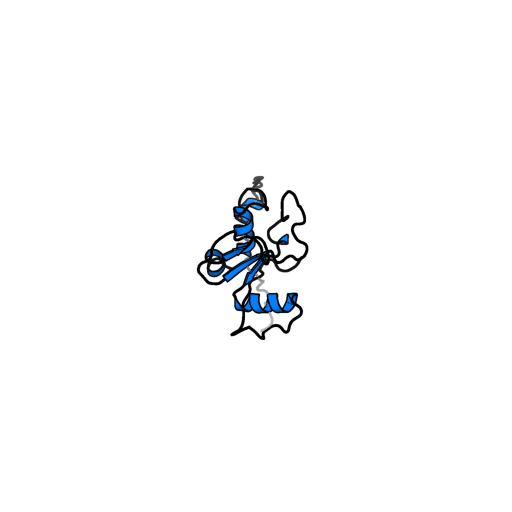6 9.545 15.826 1.00 95.69 126 PRO A C 1
ATOM 937 O O . PRO A 1 126 ? -5.709 9.768 17.023 1.00 95.69 126 PRO A O 1
ATOM 940 N N . GLY A 1 127 ? -6.691 8.596 15.383 1.00 93.88 127 GLY A N 1
ATOM 941 C CA . GLY A 1 127 ? -7.475 7.732 16.272 1.00 93.88 127 GLY A CA 1
ATOM 942 C C . GLY A 1 127 ? -8.883 8.225 16.601 1.00 93.88 127 GLY A C 1
ATOM 943 O O . GLY A 1 127 ? -9.672 7.436 17.106 1.00 93.88 127 GLY A O 1
ATOM 944 N N . VAL A 1 128 ? -9.238 9.468 16.258 1.00 96.19 128 VAL A N 1
ATOM 945 C CA . VAL A 1 128 ? -10.588 10.016 16.511 1.00 96.19 128 VAL A CA 1
ATOM 946 C C . VAL A 1 128 ? -11.678 9.232 15.770 1.00 96.19 128 VAL A C 1
ATOM 948 O O . VAL A 1 128 ? -12.720 8.935 16.343 1.00 96.19 128 VAL A O 1
ATOM 951 N N . GLU A 1 129 ? -11.416 8.854 14.517 1.00 95.38 129 GLU A N 1
ATOM 952 C CA . GLU A 1 129 ? -12.364 8.118 13.663 1.00 95.38 129 GLU A CA 1
ATOM 953 C C . GLU A 1 129 ? -12.196 6.588 13.748 1.00 95.38 129 GLU A C 1
ATOM 955 O O . GLU A 1 129 ? -12.896 5.833 13.061 1.00 95.38 129 GLU A O 1
ATOM 960 N N . MET A 1 130 ? -11.234 6.111 14.548 1.00 96.94 130 MET A N 1
ATOM 961 C CA . MET A 1 130 ? -11.004 4.680 14.723 1.00 96.94 130 MET A CA 1
ATOM 962 C C . MET A 1 130 ? -12.042 4.087 15.675 1.00 96.94 130 MET A C 1
ATOM 964 O O . MET A 1 130 ? -12.323 4.635 16.738 1.00 96.94 130 MET A O 1
ATOM 968 N N . GLU A 1 131 ? -1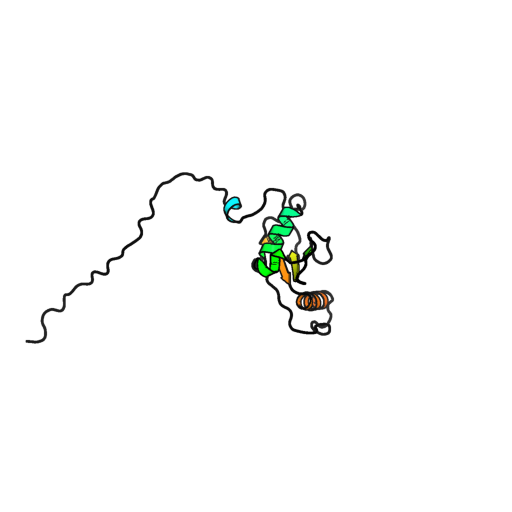2.588 2.932 15.315 1.00 97.00 131 GLU A N 1
ATOM 969 C CA . GLU A 1 131 ? -13.5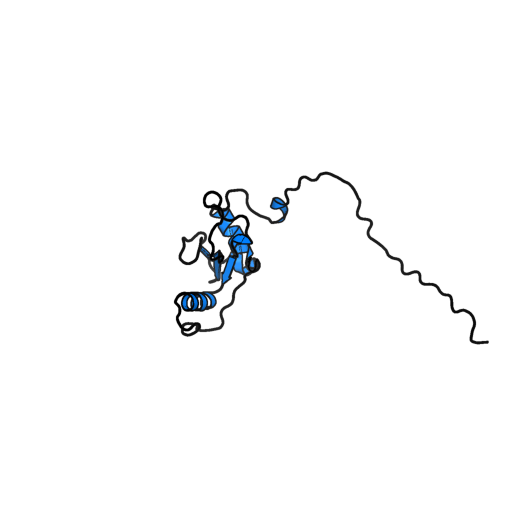73 2.217 16.140 1.00 97.00 131 GLU A CA 1
ATOM 970 C C . GLU A 1 131 ? -12.923 1.143 17.023 1.00 97.00 131 GLU A C 1
ATOM 972 O O . GLU A 1 131 ? -13.518 0.672 17.995 1.00 97.00 131 GLU A O 1
ATOM 977 N N . LYS A 1 132 ? -11.709 0.725 16.657 1.00 96.19 132 LYS A N 1
ATOM 978 C CA . LYS A 1 132 ? -10.922 -0.340 17.288 1.00 96.19 132 LYS A CA 1
ATOM 979 C C . LYS A 1 132 ? -9.460 -0.219 16.856 1.00 96.19 132 LYS A C 1
ATOM 981 O O . LYS A 1 132 ? -9.132 0.589 15.991 1.00 96.19 132 LYS A O 1
ATOM 986 N N . ASP A 1 133 ? -8.604 -1.057 17.430 1.00 97.31 133 ASP A N 1
ATOM 987 C CA . ASP A 1 133 ? -7.204 -1.150 17.023 1.00 97.31 133 ASP A CA 1
ATOM 988 C C . ASP A 1 133 ? -7.087 -1.524 15.539 1.00 97.31 133 ASP A C 1
ATOM 990 O O . ASP A 1 133 ? -7.817 -2.387 15.041 1.00 97.31 133 ASP A O 1
ATOM 994 N N . GLY A 1 134 ? -6.151 -0.867 14.855 1.00 97.31 134 GLY A N 1
ATOM 995 C CA . GLY A 1 134 ? -5.775 -1.172 13.482 1.00 97.31 134 GLY A CA 1
ATOM 996 C C . GLY A 1 134 ? -4.477 -1.960 13.421 1.00 97.31 134 GLY A C 1
ATOM 997 O O . GLY A 1 134 ? -3.565 -1.751 14.228 1.00 97.31 134 GLY A O 1
ATOM 998 N N . TYR A 1 135 ? -4.383 -2.846 12.442 1.00 97.56 135 TYR A N 1
ATOM 999 C CA . TYR A 1 135 ? -3.228 -3.703 12.222 1.00 97.56 135 TYR A CA 1
ATOM 1000 C C . TYR A 1 135 ? -2.629 -3.462 10.841 1.00 97.56 135 TYR A C 1
ATOM 1002 O O . TYR A 1 135 ? -3.339 -3.244 9.859 1.00 97.56 135 TYR A O 1
ATOM 1010 N N . ALA A 1 136 ? -1.303 -3.550 10.770 1.00 97.06 136 ALA A N 1
ATOM 1011 C CA . ALA A 1 136 ? -0.563 -3.482 9.523 1.00 97.06 136 ALA A CA 1
ATOM 1012 C C . ALA A 1 136 ? 0.633 -4.432 9.519 1.00 97.06 136 ALA A C 1
ATOM 1014 O O . ALA A 1 136 ? 1.231 -4.721 10.558 1.00 97.06 136 ALA A O 1
ATOM 1015 N N . TRP A 1 137 ? 0.991 -4.867 8.318 1.00 97.44 137 TRP A N 1
ATOM 1016 C CA . TRP A 1 137 ? 2.207 -5.595 8.004 1.00 97.44 137 TRP A CA 1
ATOM 1017 C C . TRP A 1 137 ? 3.055 -4.762 7.050 1.00 97.44 137 TRP A C 1
ATOM 1019 O O . TRP A 1 137 ? 2.552 -4.257 6.049 1.00 97.44 137 TRP A O 1
ATOM 1029 N N . MET A 1 138 ? 4.338 -4.628 7.372 1.00 94.88 138 MET A N 1
ATOM 1030 C CA . MET A 1 138 ? 5.326 -3.887 6.586 1.00 94.88 138 MET A CA 1
ATOM 1031 C C . MET A 1 138 ? 6.625 -4.691 6.561 1.00 94.88 138 MET A C 1
ATOM 1033 O O . MET A 1 138 ? 7.642 -4.260 7.101 1.00 94.88 138 MET A O 1
ATOM 1037 N N . LEU A 1 139 ? 6.566 -5.916 6.022 1.00 93.75 139 LEU A N 1
ATOM 1038 C CA . LEU A 1 139 ? 7.673 -6.879 6.103 1.00 93.75 139 LEU A CA 1
ATOM 1039 C C . LEU A 1 139 ? 8.995 -6.322 5.556 1.00 93.75 139 LEU A C 1
ATOM 1041 O O . LEU A 1 139 ? 10.052 -6.624 6.102 1.00 93.75 139 LEU A O 1
ATOM 1045 N N . HIS A 1 140 ? 8.926 -5.491 4.517 1.00 89.31 140 HIS A N 1
ATOM 1046 C CA . HIS A 1 140 ? 10.109 -4.891 3.911 1.00 89.31 140 HIS A CA 1
ATOM 1047 C C . HIS A 1 140 ? 10.761 -3.815 4.784 1.00 89.31 140 HIS A C 1
ATOM 1049 O O . HIS A 1 140 ? 11.944 -3.573 4.613 1.00 89.31 140 HIS A O 1
ATOM 1055 N N . GLY A 1 141 ? 10.057 -3.210 5.744 1.00 79.12 141 GLY A N 1
ATOM 1056 C CA . GLY A 1 141 ? 10.613 -2.140 6.575 1.00 79.12 141 GLY A CA 1
ATOM 1057 C C . GLY A 1 141 ? 10.856 -0.821 5.826 1.00 79.12 141 GLY A C 1
ATOM 1058 O O . GLY A 1 141 ? 10.220 -0.550 4.811 1.00 79.12 141 GLY A O 1
ATOM 1059 N N . ASP A 1 142 ? 11.737 0.009 6.392 1.00 73.88 142 ASP A N 1
ATOM 1060 C CA . ASP A 1 142 ? 12.203 1.295 5.841 1.00 73.88 142 ASP A CA 1
ATOM 1061 C C . ASP A 1 142 ? 13.537 1.131 5.089 1.00 73.88 142 ASP A C 1
ATOM 1063 O O . ASP A 1 142 ? 14.220 0.118 5.267 1.00 73.88 142 ASP A O 1
ATOM 1067 N N . MET A 1 143 ? 13.878 2.133 4.275 1.00 67.56 143 MET A N 1
ATOM 1068 C CA . MET A 1 143 ? 15.068 2.246 3.416 1.00 67.56 143 MET A CA 1
ATOM 1069 C C . MET A 1 143 ? 16.297 2.818 4.132 1.00 67.56 143 MET A C 1
ATOM 1071 O O . MET A 1 143 ? 16.173 3.879 4.789 1.00 67.56 143 MET A O 1
#

Foldseek 3Di:
DPDDDPDPDDDPDPPDPPDDPDPDPPPPPPCVVVVQDDDFCPDLRRQLVLQLVLDDCVQSVQAWEAAADVHDTSDHGDPQKYKYQDQPVFFPDPVRGHPGSLSSQMKIKGPLVVQQVVCVVVVHDGPPPHPDDIDMGRPSDDD

Radius of gyration: 24.6 Å; chains: 1; bounding box: 58×62×63 Å